Protein AF-A0A5P2G8C9-F1 (afdb_monomer)

Foldseek 3Di:
DDFFKWFKFFPPDCLFFPTDIWGFLDQDPQRKTKTKGAGDPPCVVPDPQKGKIWTWTADPVQRKIKIFIAMKGFADPVRDDPSVVVVQPPVCVVTPMTIMIGDTQEMEMEGQDPDPPPVVVVVVVVVVCCSQPVHDPDNGDYDYDDPHPDD

Secondary structure (DSSP, 8-state):
----EEEEEESS-TTTS--EEEEEEEE-TTSEEEEEEE--TT-TTS--SEEEEEEEEEETTTTEEEEEEEEEEEE-GGG--HHHHT---HHHHHS-EEEEEEE--EEEEEE-SS-TT-HHHHHHHHHHHHHHHSS-SS--EEEEE------

Solvent-accessible surface area (backbone atoms only — not comparable to full-atom values): 8736 Å² total; per-residue (Å²): 136,82,90,48,51,28,41,38,40,51,73,51,63,54,82,56,36,49,71,42,82,32,51,58,74,44,70,50,94,69,36,33,40,30,33,56,43,68,46,54,90,90,48,85,92,72,63,74,50,62,44,47,34,37,39,39,33,65,38,80,93,63,41,29,37,38,41,33,32,29,51,32,34,59,49,53,76,94,71,54,54,72,82,50,77,81,65,64,55,76,70,50,79,76,37,63,58,41,44,35,44,34,40,68,41,35,39,39,42,40,44,73,46,89,64,90,80,45,68,66,56,56,53,48,52,52,51,49,51,46,40,57,62,76,54,60,99,64,94,58,50,82,45,79,48,78,65,67,80,84,124

Organism: NCBI:txid2545455

Radius of gyration: 16.4 Å; Cα contacts (8 Å, |Δi|>4): 269; chains: 1; bounding box: 41×34×50 Å

Nearest PDB structures (foldseek):
  3dmb-assembly1_B-2  TM=6.409E-01  e=9.976E-05  Xanthomonas campestris pv. campestris
  2hq7-assembly1_B  TM=6.851E-01  e=5.448E-04  Clostridium acetobutylicum
  2i51-assembly1_A  TM=6.368E-01  e=1.533E-02  Nostoc punctiforme PCC 73102
  7kq2-assembly1_A  TM=5.577E-01  e=6.246E-02  Streptococcus sp.
  2aq6-assembly1_B  TM=6.287E-01  e=4.846E-01  Mycobacterium tuberculosis

Structure (mmCIF, N/CA/C/O backbone):
data_AF-A0A5P2G8C9-F1
#
_entry.id   AF-A0A5P2G8C9-F1
#
loop_
_atom_site.group_PDB
_atom_site.id
_atom_site.type_symbol
_atom_site.label_atom_id
_atom_site.label_alt_id
_atom_site.label_comp_id
_atom_site.label_asym_id
_atom_site.label_entity_id
_atom_site.label_seq_id
_atom_site.pdbx_PDB_ins_code
_atom_site.Cartn_x
_atom_site.Cartn_y
_atom_site.Cartn_z
_atom_site.occupancy
_atom_site.B_iso_or_equiv
_atom_site.auth_seq_id
_atom_site.auth_comp_id
_atom_site.auth_asym_id
_atom_site.auth_atom_id
_atom_site.pdbx_PDB_model_num
ATOM 1 N N . MET A 1 1 ? -14.554 11.840 4.749 1.00 40.66 1 MET A N 1
ATOM 2 C CA . MET A 1 1 ? -13.088 11.924 4.646 1.00 40.66 1 MET A CA 1
ATOM 3 C C . MET A 1 1 ? -12.578 10.569 4.177 1.00 40.66 1 MET A C 1
ATOM 5 O O . MET A 1 1 ? -12.877 9.574 4.830 1.00 40.66 1 MET A O 1
ATOM 9 N N . GLU A 1 2 ? -11.928 10.508 3.017 1.00 56.72 2 GLU A N 1
ATOM 10 C CA . GLU A 1 2 ? -11.327 9.275 2.492 1.00 56.72 2 GLU A CA 1
ATOM 11 C C . GLU A 1 2 ? -9.860 9.232 2.912 1.00 56.72 2 GLU A C 1
ATOM 13 O O . GLU A 1 2 ? -9.110 10.179 2.682 1.00 56.72 2 GLU A O 1
ATOM 18 N N . ILE A 1 3 ? -9.456 8.154 3.580 1.00 65.94 3 ILE A N 1
ATOM 19 C CA . ILE A 1 3 ? -8.063 7.960 3.963 1.00 65.94 3 ILE A CA 1
ATOM 20 C C . ILE A 1 3 ? -7.305 7.497 2.718 1.00 65.94 3 ILE A C 1
ATOM 22 O O . ILE A 1 3 ? -7.491 6.373 2.263 1.00 65.94 3 ILE A O 1
ATOM 26 N N . ASN A 1 4 ? -6.451 8.360 2.175 1.00 77.94 4 ASN A N 1
ATOM 27 C CA . ASN A 1 4 ? -5.678 8.079 0.962 1.00 77.94 4 ASN A CA 1
ATOM 28 C C . ASN A 1 4 ? -4.164 8.001 1.200 1.00 77.94 4 ASN A C 1
ATOM 30 O O . ASN A 1 4 ? -3.441 7.516 0.334 1.00 77.94 4 ASN A O 1
ATOM 34 N N . THR A 1 5 ? -3.684 8.460 2.353 1.00 86.06 5 THR A N 1
ATOM 35 C CA . THR A 1 5 ? -2.256 8.587 2.656 1.00 86.06 5 THR A CA 1
ATOM 36 C C . THR A 1 5 ? -1.841 7.516 3.659 1.00 86.06 5 THR A C 1
ATOM 38 O O . THR A 1 5 ? -2.488 7.368 4.699 1.00 86.06 5 THR A O 1
ATOM 41 N N . ALA A 1 6 ? -0.761 6.793 3.364 1.00 90.12 6 ALA A N 1
ATOM 42 C CA . ALA A 1 6 ? -0.204 5.761 4.237 1.00 90.12 6 ALA A CA 1
ATOM 43 C C . ALA A 1 6 ? 1.302 5.928 4.425 1.00 90.12 6 ALA A C 1
ATOM 45 O O . ALA A 1 6 ? 1.986 6.493 3.574 1.00 90.12 6 ALA A O 1
ATOM 46 N N . ILE A 1 7 ? 1.824 5.376 5.517 1.00 92.31 7 ILE A N 1
ATOM 47 C CA . ILE A 1 7 ? 3.248 5.068 5.636 1.00 92.31 7 ILE A CA 1
ATOM 48 C C . ILE A 1 7 ? 3.465 3.685 5.023 1.00 92.31 7 ILE A C 1
ATOM 50 O O . ILE A 1 7 ? 2.925 2.696 5.518 1.00 92.31 7 ILE A O 1
ATOM 54 N N . PHE A 1 8 ? 4.251 3.619 3.957 1.00 92.75 8 PHE A N 1
ATOM 55 C CA . PHE A 1 8 ? 4.686 2.375 3.338 1.00 92.75 8 PHE A CA 1
ATOM 56 C C . PHE A 1 8 ? 5.977 1.885 3.984 1.00 92.75 8 PHE A C 1
ATOM 58 O O . PHE A 1 8 ? 6.911 2.658 4.209 1.00 92.75 8 PHE A O 1
ATOM 65 N N . LYS A 1 9 ? 6.003 0.589 4.296 1.00 92.38 9 LYS A N 1
ATOM 66 C CA . LYS A 1 9 ? 7.140 -0.106 4.896 1.00 92.38 9 LYS A CA 1
ATOM 67 C C . LYS A 1 9 ? 7.419 -1.374 4.111 1.00 92.38 9 LYS A C 1
ATOM 69 O O . LYS A 1 9 ? 6.683 -2.351 4.251 1.00 92.38 9 LYS A O 1
ATOM 74 N N . ALA A 1 10 ? 8.453 -1.348 3.279 1.00 88.56 10 ALA A N 1
ATOM 75 C CA . ALA A 1 10 ? 8.903 -2.534 2.567 1.00 88.56 10 ALA A CA 1
ATOM 76 C C . ALA A 1 10 ? 9.652 -3.472 3.526 1.00 88.56 10 ALA A C 1
ATOM 78 O O . ALA A 1 10 ? 10.471 -3.018 4.318 1.00 88.56 10 ALA A O 1
ATOM 79 N N . GLU A 1 11 ? 9.404 -4.778 3.423 1.00 85.50 11 GLU A N 1
ATOM 80 C CA . GLU A 1 11 ? 10.256 -5.813 4.036 1.00 85.50 11 GLU A CA 1
ATOM 81 C C . GLU A 1 11 ? 11.436 -6.195 3.119 1.00 85.50 11 GLU A C 1
ATOM 83 O O . GLU A 1 11 ? 12.167 -7.144 3.388 1.00 85.50 11 GLU A O 1
ATOM 88 N N . ALA A 1 12 ? 11.619 -5.451 2.026 1.00 76.62 12 ALA A N 1
ATOM 89 C CA . ALA A 1 12 ? 12.805 -5.491 1.181 1.00 76.62 12 ALA A CA 1
ATOM 90 C C . ALA A 1 12 ? 13.953 -4.679 1.810 1.00 76.62 12 ALA A C 1
ATOM 92 O O . ALA A 1 12 ? 13.774 -4.028 2.840 1.00 76.62 12 ALA A O 1
ATOM 93 N N . ASP A 1 13 ? 15.131 -4.687 1.178 1.00 73.69 13 ASP A N 1
ATOM 94 C CA . ASP A 1 13 ? 16.281 -3.909 1.647 1.00 73.69 13 ASP A CA 1
ATOM 95 C C . ASP A 1 13 ? 15.892 -2.422 1.849 1.00 73.69 13 ASP A C 1
ATOM 97 O O . ASP A 1 13 ? 15.547 -1.735 0.877 1.00 73.69 13 ASP A O 1
ATOM 101 N N . PRO A 1 14 ? 15.941 -1.904 3.094 1.00 64.06 14 PRO A N 1
ATOM 102 C CA . PRO A 1 14 ? 15.498 -0.551 3.426 1.00 64.06 14 PRO A CA 1
ATOM 103 C C . PRO A 1 14 ? 16.401 0.534 2.832 1.00 64.06 14 PRO A C 1
ATOM 105 O O . PRO A 1 14 ? 15.989 1.691 2.736 1.00 64.06 14 PRO A O 1
ATOM 108 N N . VAL A 1 15 ? 17.625 0.183 2.418 1.00 64.69 15 VAL A N 1
ATOM 109 C CA . VAL A 1 15 ? 18.487 1.076 1.638 1.00 64.69 15 VAL A CA 1
ATOM 110 C C . VAL A 1 15 ? 17.878 1.287 0.253 1.00 64.69 15 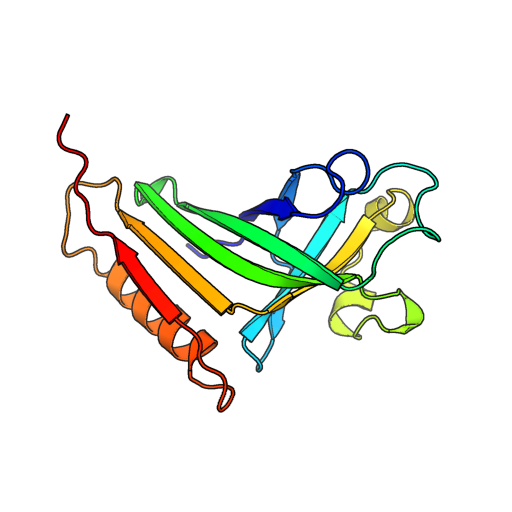VAL A C 1
ATOM 112 O O . VAL A 1 15 ? 17.914 2.394 -0.277 1.00 64.69 15 VAL A O 1
ATOM 115 N N . LEU A 1 16 ? 17.261 0.256 -0.322 1.00 69.75 16 LEU A N 1
ATOM 116 C CA . LEU A 1 16 ? 16.746 0.280 -1.688 1.00 69.75 16 LEU A CA 1
ATOM 117 C C . LEU A 1 16 ? 15.301 0.793 -1.777 1.00 69.75 16 LEU A C 1
ATOM 119 O O . LEU A 1 16 ? 14.958 1.502 -2.732 1.00 69.75 16 LEU A O 1
ATOM 123 N N . LEU A 1 17 ? 14.473 0.449 -0.787 1.00 78.69 17 LEU A N 1
ATOM 124 C CA . LEU A 1 17 ? 13.074 0.858 -0.645 1.00 78.69 17 LEU A CA 1
ATOM 125 C C . LEU A 1 17 ? 12.855 1.465 0.748 1.00 78.69 17 LEU A C 1
ATOM 127 O O . LEU A 1 17 ? 12.416 0.770 1.667 1.00 78.69 17 LEU A O 1
ATOM 131 N N . PRO A 1 18 ? 13.174 2.759 0.932 1.00 78.56 18 PRO A N 1
ATOM 132 C CA . PRO A 1 18 ? 13.022 3.399 2.226 1.00 78.56 18 PRO A CA 1
ATOM 133 C C . PRO A 1 18 ? 11.546 3.512 2.606 1.00 78.56 18 PRO A C 1
ATOM 135 O O . PRO A 1 18 ? 10.679 3.715 1.753 1.00 78.56 18 PRO A O 1
ATOM 138 N N . ASN A 1 19 ? 11.280 3.479 3.911 1.00 85.25 19 ASN A N 1
ATOM 139 C CA . ASN A 1 19 ? 9.959 3.806 4.432 1.00 85.25 19 ASN A CA 1
ATOM 140 C C . ASN A 1 19 ? 9.583 5.225 4.008 1.00 85.25 19 ASN A C 1
ATOM 142 O O . ASN A 1 19 ? 10.330 6.175 4.259 1.00 85.25 19 ASN A O 1
ATOM 146 N N . ASN A 1 20 ? 8.419 5.386 3.394 1.00 85.38 20 ASN A N 1
ATOM 147 C CA . ASN A 1 20 ? 7.979 6.678 2.895 1.00 85.38 20 ASN A CA 1
ATOM 148 C C . ASN A 1 20 ? 6.475 6.873 3.066 1.00 85.38 20 ASN A C 1
ATOM 150 O O . ASN A 1 20 ? 5.709 5.949 3.330 1.00 85.38 20 ASN A O 1
ATOM 154 N N . VAL A 1 21 ? 6.066 8.133 2.960 1.00 88.88 21 VAL A N 1
ATOM 155 C CA . VAL A 1 21 ? 4.655 8.497 2.916 1.00 88.88 21 VAL A CA 1
ATOM 156 C C . VAL A 1 21 ? 4.205 8.391 1.467 1.00 88.88 21 VAL A C 1
ATOM 158 O O . VAL A 1 21 ? 4.779 9.046 0.596 1.00 88.88 21 VAL A O 1
ATOM 161 N N . ILE A 1 22 ? 3.188 7.574 1.225 1.00 89.88 22 ILE A N 1
ATOM 162 C CA . ILE A 1 22 ? 2.611 7.359 -0.099 1.00 89.88 22 ILE A CA 1
ATOM 163 C C . ILE A 1 22 ? 1.176 7.855 -0.138 1.00 89.88 22 ILE A C 1
ATOM 165 O O . ILE A 1 22 ? 0.479 7.901 0.879 1.00 89.88 22 ILE A O 1
ATOM 169 N N . SER A 1 23 ? 0.735 8.174 -1.348 1.00 88.00 23 SER A N 1
ATOM 170 C CA . SER A 1 23 ? -0.665 8.429 -1.655 1.00 88.00 23 SER A CA 1
ATOM 171 C C . SER A 1 23 ? -1.198 7.281 -2.498 1.00 88.00 23 SER A C 1
ATOM 173 O O . SER A 1 23 ? -0.600 6.897 -3.504 1.00 88.00 23 SER A O 1
ATOM 175 N N . THR A 1 24 ? -2.342 6.746 -2.091 1.00 87.62 24 THR A N 1
ATOM 176 C CA . THR A 1 24 ? -3.073 5.732 -2.845 1.00 87.62 24 THR A CA 1
ATOM 177 C C . THR A 1 24 ? -3.593 6.366 -4.126 1.00 87.62 24 THR A C 1
ATOM 179 O O . THR A 1 24 ? -4.371 7.315 -4.079 1.00 87.62 24 THR A O 1
ATOM 182 N N . VAL A 1 25 ? -3.163 5.837 -5.269 1.00 87.12 25 VAL A N 1
ATOM 183 C CA . VAL A 1 25 ? -3.643 6.257 -6.590 1.00 87.12 25 VAL A CA 1
ATOM 184 C C . VAL A 1 25 ? -5.008 5.638 -6.849 1.00 87.12 25 VAL A C 1
ATOM 186 O O . VAL A 1 25 ? -5.924 6.310 -7.318 1.00 87.12 25 VAL A O 1
ATOM 189 N N . ARG A 1 26 ? -5.150 4.340 -6.554 1.00 85.81 26 ARG A N 1
ATOM 190 C CA . ARG A 1 26 ? -6.376 3.594 -6.830 1.00 85.81 26 ARG A CA 1
ATOM 191 C C . ARG A 1 26 ? -6.450 2.300 -6.029 1.00 85.81 26 ARG A C 1
ATOM 193 O O . ARG A 1 26 ? -5.430 1.668 -5.777 1.00 85.81 26 ARG A O 1
ATOM 200 N N . VAL A 1 27 ? -7.675 1.870 -5.737 1.00 85.69 27 VAL A N 1
ATOM 201 C CA . VAL A 1 27 ? -7.989 0.474 -5.410 1.00 85.69 27 VAL A CA 1
ATOM 202 C C . VAL A 1 27 ? -8.694 -0.152 -6.613 1.00 85.69 27 VAL A 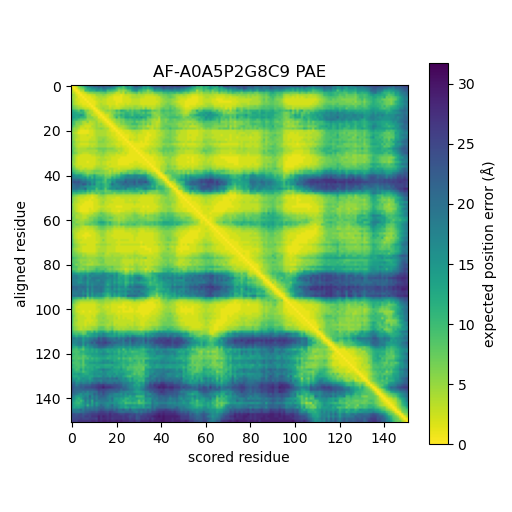C 1
ATOM 204 O O . VAL A 1 27 ? -9.659 0.418 -7.135 1.00 85.69 27 VAL A O 1
ATOM 207 N N . ASP A 1 28 ? -8.170 -1.262 -7.130 1.00 84.94 28 ASP A N 1
ATOM 208 C CA . ASP A 1 28 ? -8.784 -1.960 -8.263 1.00 84.94 28 ASP A CA 1
ATOM 209 C C . ASP A 1 28 ? -9.938 -2.881 -7.827 1.00 84.94 28 ASP A C 1
ATOM 211 O O . ASP A 1 28 ? -10.260 -3.013 -6.646 1.00 84.94 28 ASP A O 1
ATOM 215 N N . LYS A 1 29 ? -10.603 -3.515 -8.799 1.00 80.69 29 LYS A N 1
ATOM 216 C CA . LYS A 1 29 ? -11.750 -4.398 -8.531 1.00 80.69 29 LYS A CA 1
ATOM 217 C C . LYS A 1 29 ? -11.359 -5.674 -7.779 1.00 80.69 29 LYS A C 1
ATOM 219 O O . LYS A 1 29 ? -12.225 -6.317 -7.201 1.00 80.69 29 LYS A O 1
ATOM 224 N N . GLN A 1 30 ? -10.083 -6.045 -7.809 1.00 81.06 30 GLN A N 1
ATOM 225 C CA . GLN A 1 30 ? -9.530 -7.206 -7.121 1.00 81.06 30 GLN A CA 1
ATOM 226 C C . GLN A 1 30 ? -9.110 -6.874 -5.678 1.00 81.06 30 GLN A C 1
ATOM 228 O O . GLN A 1 30 ? -8.693 -7.768 -4.935 1.00 81.06 30 GLN A O 1
ATOM 233 N N . GLY A 1 31 ? -9.245 -5.606 -5.274 1.00 79.38 31 GLY A N 1
ATOM 234 C CA . GLY A 1 31 ? -8.855 -5.114 -3.959 1.00 79.38 31 GLY A CA 1
ATOM 235 C C . GLY A 1 31 ? -7.363 -4.810 -3.847 1.00 79.38 31 GLY A C 1
ATOM 236 O O . GLY A 1 31 ? -6.874 -4.653 -2.731 1.00 79.38 31 GLY A O 1
ATOM 237 N N . ASN A 1 32 ? -6.628 -4.728 -4.963 1.00 89.44 32 ASN A N 1
ATOM 238 C CA . ASN A 1 32 ? -5.232 -4.305 -4.917 1.00 89.44 32 ASN A CA 1
ATOM 239 C C . ASN A 1 32 ? -5.142 -2.788 -4.819 1.00 89.44 32 ASN A C 1
ATOM 241 O O . ASN A 1 32 ? -5.878 -2.055 -5.484 1.00 89.44 32 ASN A O 1
ATOM 245 N N . ILE A 1 33 ? -4.182 -2.329 -4.028 1.00 90.75 33 ILE A N 1
ATOM 246 C CA . ILE A 1 33 ? -3.874 -0.922 -3.819 1.00 90.75 33 ILE A CA 1
ATOM 247 C C . ILE A 1 33 ? -2.699 -0.559 -4.720 1.00 90.75 33 ILE A C 1
ATOM 249 O O . ILE A 1 33 ? -1.664 -1.223 -4.719 1.00 90.75 33 ILE A O 1
ATOM 253 N N . TRP A 1 34 ? -2.867 0.510 -5.486 1.00 91.50 34 TRP A N 1
ATOM 254 C CA . TRP A 1 34 ? -1.874 1.023 -6.418 1.00 91.50 34 TRP A CA 1
ATOM 255 C C . TRP A 1 34 ? -1.350 2.360 -5.915 1.00 91.50 34 TRP A C 1
ATOM 257 O O . TRP A 1 34 ? -2.139 3.250 -5.584 1.00 91.50 34 TRP A O 1
ATOM 267 N N . PHE A 1 35 ? -0.030 2.511 -5.858 1.00 91.12 35 PHE A N 1
ATOM 268 C CA . PHE A 1 35 ? 0.624 3.743 -5.421 1.00 91.12 35 PHE A CA 1
ATOM 269 C C . PHE A 1 35 ? 2.030 3.877 -6.008 1.00 91.12 35 PHE A C 1
ATOM 271 O O . PHE A 1 35 ? 2.603 2.918 -6.529 1.00 91.12 35 PHE A O 1
ATOM 278 N N . PHE A 1 36 ? 2.585 5.082 -5.899 1.00 88.81 36 PHE A N 1
ATOM 279 C CA . PHE A 1 36 ? 3.979 5.353 -6.225 1.00 88.81 36 PHE A CA 1
ATOM 280 C C . PHE A 1 36 ? 4.823 5.420 -4.959 1.00 88.81 36 PHE A C 1
ATOM 282 O O . PHE A 1 36 ? 4.418 6.033 -3.971 1.00 88.81 36 PHE A O 1
ATOM 289 N N . SER A 1 37 ? 6.015 4.836 -5.020 1.00 87.38 37 SER A N 1
ATOM 290 C CA . SER A 1 37 ? 7.027 4.928 -3.970 1.00 87.38 37 SER A CA 1
ATOM 291 C C . SER A 1 37 ? 8.314 5.512 -4.534 1.00 87.38 37 SER A C 1
ATOM 293 O O . SER A 1 37 ? 8.733 5.157 -5.633 1.00 87.38 37 SER A O 1
ATOM 295 N N . SER A 1 38 ? 8.969 6.381 -3.770 1.00 82.81 38 SER A N 1
ATOM 296 C CA . SER A 1 38 ? 10.340 6.812 -4.055 1.00 82.81 38 SER A CA 1
ATOM 297 C C . SER A 1 38 ? 11.325 5.652 -3.909 1.00 82.81 38 SER A C 1
ATOM 299 O O . SER A 1 38 ? 11.188 4.849 -2.983 1.00 82.81 38 SER A O 1
ATOM 301 N N . CYS A 1 39 ? 12.363 5.619 -4.739 1.00 78.69 39 CYS A N 1
ATOM 302 C CA . CYS A 1 39 ? 13.496 4.712 -4.575 1.00 78.69 39 CYS A CA 1
ATOM 303 C C . CYS A 1 39 ? 14.842 5.447 -4.697 1.00 78.69 39 CYS A C 1
ATOM 305 O O . CYS A 1 39 ? 14.893 6.622 -5.070 1.00 78.69 39 CYS A O 1
ATOM 307 N N . GLN A 1 40 ? 15.936 4.782 -4.312 1.00 73.69 40 GLN A N 1
ATOM 308 C CA . GLN A 1 40 ? 17.283 5.348 -4.434 1.00 73.69 40 GLN A CA 1
ATOM 309 C C . GLN A 1 40 ? 17.835 5.295 -5.871 1.00 73.69 40 GLN A C 1
ATOM 311 O O . GLN A 1 40 ? 17.465 4.442 -6.681 1.00 73.69 40 GLN A O 1
ATOM 316 N N . LYS A 1 41 ? 18.791 6.194 -6.160 1.00 62.97 41 LYS A N 1
ATOM 317 C CA . LYS A 1 41 ? 19.467 6.301 -7.462 1.00 62.97 41 LYS A CA 1
ATOM 318 C C . LYS A 1 41 ? 20.242 5.040 -7.830 1.00 62.97 41 LYS A C 1
ATOM 320 O O . LYS A 1 41 ? 21.078 4.586 -7.064 1.00 62.97 41 LYS A O 1
ATOM 325 N N . ASN A 1 42 ? 20.016 4.569 -9.065 1.00 59.78 42 ASN A N 1
ATOM 326 C CA . ASN A 1 42 ? 20.784 3.534 -9.778 1.00 59.78 42 ASN A CA 1
ATOM 327 C C . ASN A 1 42 ? 20.529 2.070 -9.375 1.00 59.78 42 ASN A C 1
ATOM 329 O O . ASN A 1 42 ? 21.369 1.214 -9.633 1.00 59.78 42 ASN A O 1
ATOM 333 N N . VAL A 1 43 ? 19.373 1.759 -8.790 1.00 59.41 43 VAL A N 1
ATOM 334 C CA . VAL A 1 43 ? 19.087 0.410 -8.258 1.00 59.41 43 VAL A CA 1
ATOM 335 C C . VAL A 1 43 ? 18.141 -0.407 -9.166 1.00 59.41 43 VAL A C 1
ATOM 337 O O . VAL A 1 43 ? 17.940 -1.601 -8.965 1.00 59.41 43 VAL A O 1
ATOM 340 N N . THR A 1 44 ? 17.617 0.190 -10.242 1.00 55.94 44 THR A N 1
ATOM 341 C CA . THR A 1 44 ? 16.579 -0.379 -11.129 1.00 55.94 44 THR A CA 1
ATOM 342 C C . THR A 1 44 ? 16.792 -1.828 -11.615 1.00 55.94 44 THR A C 1
ATOM 344 O O . THR A 1 44 ? 15.794 -2.543 -11.691 1.00 55.94 44 THR A O 1
ATOM 347 N N . PRO A 1 45 ? 18.011 -2.325 -11.920 1.00 52.84 45 PRO A N 1
ATOM 348 C CA . PRO A 1 45 ? 18.173 -3.704 -12.387 1.00 52.84 45 PRO A CA 1
ATOM 349 C C . PRO A 1 45 ? 18.320 -4.763 -11.275 1.00 52.84 45 PRO A C 1
ATOM 351 O O . PRO A 1 45 ? 18.375 -5.945 -11.601 1.00 52.84 45 PRO A O 1
ATOM 354 N N . LEU A 1 46 ? 18.385 -4.384 -9.991 1.00 56.84 46 LEU A N 1
ATOM 355 C CA . LEU A 1 46 ? 18.672 -5.304 -8.871 1.00 56.84 46 LEU A CA 1
ATOM 356 C C . LEU A 1 46 ? 17.455 -5.663 -8.006 1.00 56.84 46 LEU A C 1
ATOM 358 O O . LEU A 1 46 ? 17.589 -6.429 -7.056 1.00 56.84 46 LEU A O 1
ATOM 362 N N . TYR A 1 47 ? 16.275 -5.121 -8.302 1.00 63.22 47 TYR A N 1
ATOM 363 C CA . TYR A 1 47 ? 15.102 -5.354 -7.467 1.00 63.22 47 TYR A CA 1
ATOM 364 C C . TYR A 1 47 ? 14.530 -6.760 -7.656 1.00 63.22 47 TYR A C 1
ATOM 366 O O . TYR A 1 47 ? 14.121 -7.135 -8.760 1.00 63.22 47 TYR A O 1
ATOM 374 N N . GLU A 1 48 ? 14.376 -7.488 -6.548 1.00 68.50 48 GLU A N 1
ATOM 375 C CA . GLU A 1 48 ? 13.314 -8.484 -6.464 1.00 68.50 48 GLU A CA 1
ATOM 376 C C . GLU A 1 48 ? 11.989 -7.771 -6.748 1.00 68.50 48 GLU A C 1
ATOM 378 O O . GLU A 1 48 ? 11.613 -6.803 -6.083 1.00 68.50 48 GLU A O 1
ATOM 383 N N . ARG A 1 49 ? 11.309 -8.205 -7.812 1.00 81.88 49 ARG A N 1
ATOM 384 C CA . ARG A 1 49 ? 10.064 -7.564 -8.249 1.00 81.88 49 ARG A CA 1
ATOM 385 C C . ARG A 1 49 ? 8.932 -7.789 -7.264 1.00 81.88 49 ARG A C 1
ATOM 387 O O . ARG A 1 49 ? 8.007 -6.988 -7.261 1.00 81.88 49 ARG A O 1
ATOM 394 N N . ASP A 1 50 ? 9.008 -8.856 -6.480 1.00 89.00 50 ASP A N 1
ATOM 395 C CA . ASP A 1 50 ? 7.992 -9.286 -5.534 1.00 89.00 50 ASP A CA 1
ATOM 396 C C . ASP A 1 50 ? 8.569 -9.268 -4.114 1.00 89.00 50 ASP A C 1
ATOM 398 O O . ASP A 1 50 ? 9.633 -9.828 -3.876 1.00 89.00 50 ASP A O 1
ATOM 402 N N . PHE A 1 51 ? 7.875 -8.635 -3.170 1.00 90.75 51 PHE A N 1
ATOM 403 C CA . PHE A 1 51 ? 8.284 -8.562 -1.760 1.00 90.75 51 PHE A CA 1
ATOM 404 C C . PHE A 1 51 ? 7.065 -8.383 -0.851 1.00 90.75 51 PHE A C 1
ATOM 406 O O . PHE A 1 51 ? 5.984 -8.038 -1.320 1.00 90.75 51 PHE A O 1
ATOM 413 N N . HIS A 1 52 ? 7.211 -8.596 0.456 1.00 92.81 52 HIS A N 1
ATOM 414 C CA . HIS A 1 52 ? 6.156 -8.277 1.423 1.00 92.81 52 HIS A CA 1
ATOM 415 C C . HIS A 1 52 ? 6.289 -6.847 1.936 1.00 92.81 52 HIS A C 1
ATOM 417 O O . HIS A 1 52 ? 7.379 -6.275 1.988 1.00 92.81 52 HIS A O 1
ATOM 423 N N . SER A 1 53 ? 5.165 -6.233 2.286 1.00 94.00 53 SER A N 1
ATOM 424 C CA . SER A 1 53 ? 5.181 -4.908 2.891 1.00 94.00 53 SER A CA 1
ATOM 425 C C . SER A 1 53 ? 3.973 -4.666 3.784 1.00 94.00 53 SER A C 1
ATOM 427 O O . SER A 1 53 ? 3.018 -5.450 3.816 1.00 94.00 53 SER A O 1
ATOM 429 N N . THR A 1 54 ? 4.023 -3.537 4.484 1.00 95.19 54 THR A N 1
ATOM 430 C CA . THR A 1 54 ? 2.921 -3.009 5.282 1.00 95.19 54 THR A CA 1
ATOM 431 C C . THR A 1 54 ? 2.575 -1.584 4.843 1.00 95.19 54 THR A C 1
ATOM 433 O O . THR A 1 54 ? 3.468 -0.770 4.592 1.00 95.19 54 THR A O 1
ATOM 436 N N . LEU A 1 55 ? 1.279 -1.272 4.783 1.00 93.31 55 LEU A N 1
ATOM 437 C CA . LEU A 1 55 ? 0.747 0.083 4.643 1.00 93.31 55 LEU A CA 1
ATOM 438 C C . LEU A 1 55 ? 0.032 0.485 5.933 1.00 93.31 55 LEU A C 1
ATOM 440 O O . LEU A 1 55 ? -0.927 -0.155 6.359 1.00 93.31 55 LEU A O 1
ATOM 444 N N . ASP A 1 56 ? 0.497 1.574 6.532 1.00 91.69 56 ASP A N 1
ATOM 445 C CA . ASP A 1 56 ? -0.048 2.143 7.758 1.00 91.69 56 ASP A CA 1
ATOM 446 C C . ASP A 1 56 ? -0.836 3.415 7.456 1.00 91.69 56 ASP A C 1
ATOM 448 O O . ASP A 1 56 ? -0.277 4.492 7.241 1.00 91.69 56 ASP A O 1
ATOM 452 N N . TYR A 1 57 ? -2.153 3.291 7.475 1.00 88.38 57 TYR A N 1
ATOM 453 C CA . TYR A 1 57 ? -3.097 4.376 7.284 1.00 88.38 57 TYR A CA 1
ATOM 454 C C . TYR A 1 57 ? -3.475 4.999 8.629 1.00 88.38 57 TYR A C 1
ATOM 456 O O . TYR A 1 57 ? -3.828 4.288 9.573 1.00 88.38 57 TYR A O 1
ATOM 464 N N . PHE A 1 58 ? -3.440 6.330 8.721 1.00 83.62 58 PHE A N 1
ATOM 465 C CA . PHE A 1 58 ? -3.788 7.050 9.947 1.00 83.62 58 PHE A CA 1
ATOM 466 C C . PHE A 1 58 ? -4.887 8.081 9.711 1.00 83.62 58 PHE A C 1
ATOM 468 O O . PHE A 1 58 ? -4.770 8.944 8.841 1.00 83.62 58 PHE A O 1
ATOM 475 N N . ASN A 1 59 ? -5.932 8.025 10.534 1.00 79.38 59 ASN A N 1
ATOM 476 C CA . ASN A 1 59 ? -6.973 9.037 10.593 1.00 79.38 59 ASN A CA 1
ATOM 477 C C . ASN A 1 59 ? -6.804 9.878 11.856 1.00 79.38 59 ASN A C 1
ATOM 479 O O . ASN A 1 59 ? -7.133 9.430 12.955 1.00 79.38 59 ASN A O 1
ATOM 483 N N . LYS A 1 60 ? -6.317 11.110 11.683 1.00 77.56 60 LYS A N 1
ATOM 484 C CA . LYS A 1 60 ? -6.124 12.061 12.786 1.00 77.56 60 LYS A CA 1
ATOM 485 C C . LYS A 1 60 ? -7.440 12.435 13.467 1.00 77.56 60 LYS A C 1
ATOM 487 O O . LYS A 1 60 ? -7.470 12.517 14.687 1.00 77.56 60 LYS A O 1
ATOM 492 N N . GLU A 1 61 ? -8.506 12.643 12.695 1.00 75.75 61 GLU A N 1
ATOM 493 C CA . GLU A 1 61 ? -9.810 13.075 13.220 1.00 75.75 61 GLU A CA 1
ATOM 494 C C . GLU A 1 61 ? -10.456 11.992 14.081 1.00 75.75 61 GLU A C 1
ATOM 496 O O . GLU A 1 61 ? -11.085 12.286 15.091 1.00 75.75 61 GLU A O 1
ATOM 501 N N . LYS A 1 62 ? -10.279 10.732 13.677 1.00 72.12 62 LYS A N 1
ATOM 502 C CA . LYS A 1 62 ? -10.871 9.569 14.345 1.00 72.12 62 LYS A CA 1
ATOM 503 C C . LYS A 1 62 ? -9.947 8.882 15.339 1.00 72.12 62 LYS A C 1
ATOM 505 O O . LYS A 1 62 ? -10.350 7.891 15.930 1.00 72.12 62 LYS A O 1
ATOM 510 N N . GLN A 1 63 ? -8.714 9.371 15.489 1.00 78.06 63 GLN A N 1
ATOM 511 C CA . GLN A 1 63 ? -7.668 8.714 16.277 1.00 78.06 63 GLN A CA 1
ATOM 512 C C . GLN A 1 63 ? -7.596 7.208 15.978 1.00 78.06 63 GLN A C 1
ATOM 514 O O . GLN A 1 63 ? -7.517 6.371 16.868 1.00 78.06 63 GLN A O 1
ATOM 519 N N . ALA A 1 64 ? -7.658 6.850 14.701 1.00 79.62 64 ALA A N 1
ATOM 520 C CA . ALA A 1 64 ? -7.706 5.459 14.280 1.00 79.62 64 ALA A CA 1
ATOM 521 C C . ALA A 1 64 ? -6.543 5.152 13.349 1.00 79.62 64 ALA A C 1
ATOM 523 O O . ALA A 1 64 ? -6.154 5.975 12.513 1.00 79.62 64 ALA A O 1
ATOM 524 N N . ARG A 1 65 ? -6.002 3.943 13.480 1.00 84.06 65 ARG A N 1
ATOM 525 C CA . ARG A 1 65 ? -4.943 3.430 12.616 1.00 84.06 65 ARG A CA 1
ATOM 526 C C . ARG A 1 65 ? -5.383 2.120 11.993 1.00 84.06 65 ARG A C 1
ATOM 528 O O . ARG A 1 65 ? -5.888 1.243 12.684 1.00 84.06 65 ARG A O 1
ATOM 535 N N . ILE A 1 66 ? -5.128 1.972 10.701 1.00 86.00 66 ILE A N 1
ATOM 536 C CA . ILE A 1 66 ? -5.303 0.709 9.992 1.00 86.00 66 ILE A CA 1
ATOM 537 C C . ILE A 1 66 ? -3.946 0.318 9.432 1.00 86.00 66 ILE A C 1
ATOM 539 O O . ILE A 1 66 ? -3.371 1.045 8.627 1.00 86.00 66 ILE A O 1
ATOM 543 N N . SER A 1 67 ? -3.443 -0.821 9.880 1.00 90.62 67 SER A N 1
ATOM 544 C CA . SER A 1 67 ? -2.250 -1.456 9.341 1.00 90.62 67 SER A CA 1
ATOM 545 C C . SER A 1 67 ? -2.698 -2.586 8.432 1.00 90.62 67 SER A C 1
ATOM 547 O O . SER A 1 67 ? -3.452 -3.460 8.855 1.00 90.62 67 SER A O 1
ATOM 549 N N . ILE A 1 68 ? -2.267 -2.582 7.180 1.00 90.88 68 ILE A N 1
ATOM 550 C CA . ILE A 1 68 ? -2.510 -3.694 6.266 1.00 90.88 68 ILE A CA 1
ATOM 551 C C . ILE A 1 68 ? -1.192 -4.263 5.779 1.00 90.88 68 ILE A C 1
ATOM 553 O O . ILE A 1 68 ? -0.274 -3.508 5.475 1.00 90.88 68 ILE A O 1
ATOM 557 N N . SER A 1 69 ? -1.100 -5.584 5.674 1.00 93.06 69 SER A N 1
ATOM 558 C CA . SER A 1 69 ? 0.093 -6.268 5.184 1.00 93.06 69 SER A CA 1
ATOM 559 C C . SER A 1 69 ? -0.237 -7.274 4.087 1.00 93.06 69 SER A C 1
ATOM 561 O O . SER A 1 69 ? -1.356 -7.798 3.992 1.00 93.06 69 SER A O 1
ATOM 563 N N . GLY A 1 70 ? 0.743 -7.505 3.220 1.00 93.31 70 GLY A N 1
ATOM 564 C CA . GLY A 1 70 ? 0.613 -8.440 2.113 1.00 93.31 70 GLY A CA 1
ATOM 565 C C . GLY A 1 70 ? 1.703 -8.289 1.054 1.00 93.31 70 GLY A C 1
ATOM 566 O O . GLY A 1 70 ? 2.624 -7.475 1.203 1.00 93.31 70 GLY A O 1
ATOM 567 N N . PRO A 1 71 ? 1.618 -9.096 -0.014 1.00 93.56 71 PRO A N 1
ATOM 568 C CA . PRO A 1 71 ? 2.599 -9.091 -1.082 1.00 93.56 71 PRO A CA 1
ATOM 569 C C . PRO A 1 71 ? 2.454 -7.860 -1.980 1.00 93.56 71 PRO A C 1
ATOM 571 O O . PRO A 1 71 ? 1.359 -7.373 -2.279 1.00 93.56 71 PRO A O 1
ATOM 574 N N . CYS A 1 72 ? 3.597 -7.388 -2.450 1.00 92.88 72 CYS A N 1
ATOM 575 C CA . CYS A 1 72 ? 3.778 -6.266 -3.350 1.00 92.88 72 CYS A CA 1
ATOM 576 C C . CYS A 1 72 ? 4.516 -6.701 -4.593 1.00 92.88 72 CYS A C 1
ATOM 578 O O . CYS A 1 72 ? 5.403 -7.546 -4.519 1.00 92.88 72 CYS A O 1
ATOM 580 N N . ARG A 1 73 ? 4.185 -6.051 -5.706 1.00 91.38 73 ARG A N 1
ATOM 581 C CA . ARG A 1 73 ? 4.936 -6.158 -6.947 1.00 91.38 73 ARG A CA 1
ATOM 582 C C . ARG A 1 73 ? 5.305 -4.779 -7.477 1.00 91.38 73 ARG A C 1
ATOM 584 O O . ARG A 1 73 ? 4.423 -3.928 -7.607 1.00 91.38 73 ARG A O 1
ATOM 591 N N . ILE A 1 74 ? 6.573 -4.582 -7.831 1.00 88.81 74 ILE A N 1
ATOM 592 C CA . ILE A 1 74 ? 7.008 -3.451 -8.658 1.00 88.81 74 ILE A CA 1
ATOM 593 C C . ILE A 1 74 ? 6.559 -3.714 -10.090 1.00 88.81 74 ILE A C 1
ATOM 595 O O . ILE A 1 74 ? 6.884 -4.750 -10.673 1.00 88.81 74 ILE A O 1
ATOM 599 N N . ILE A 1 75 ?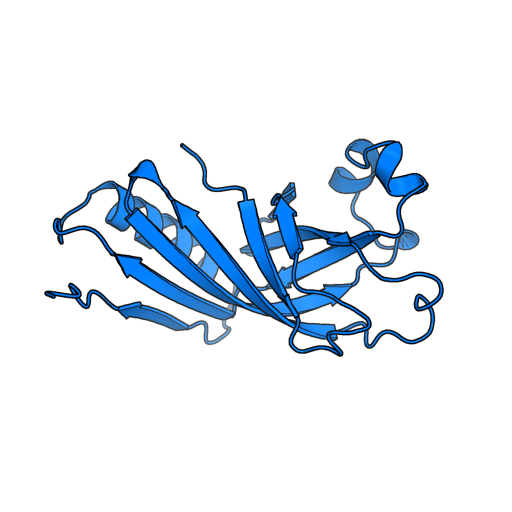 5.817 -2.767 -10.650 1.00 88.62 75 ILE A N 1
ATOM 600 C CA . ILE A 1 75 ? 5.264 -2.848 -11.997 1.00 88.62 75 ILE A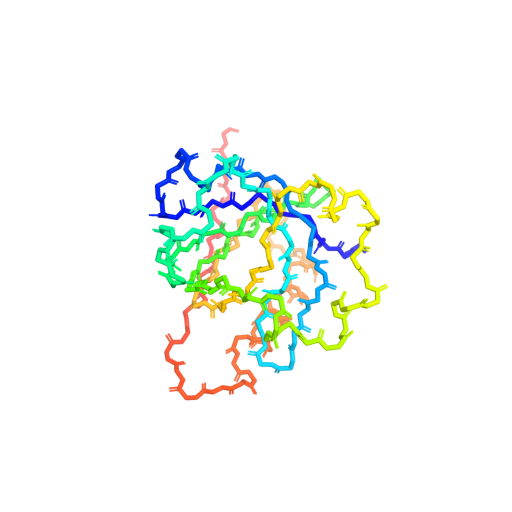 CA 1
ATOM 601 C C . ILE A 1 75 ? 6.161 -2.035 -12.937 1.00 88.62 75 ILE A C 1
ATOM 603 O O . ILE A 1 75 ? 6.271 -0.818 -12.760 1.00 88.62 75 ILE A O 1
ATOM 607 N N . PRO A 1 76 ? 6.821 -2.677 -13.918 1.00 82.19 76 PRO A N 1
ATOM 608 C CA . PRO A 1 76 ? 7.578 -1.973 -14.945 1.00 82.19 76 PRO A CA 1
ATOM 609 C C . PRO A 1 76 ? 6.690 -1.014 -15.741 1.00 82.19 76 PRO A C 1
ATOM 611 O O . PRO A 1 76 ? 5.512 -1.287 -15.949 1.00 82.19 76 PRO A O 1
ATOM 614 N N . GLU A 1 77 ? 7.269 0.066 -16.263 1.00 77.56 77 GLU A N 1
ATOM 615 C CA . GLU A 1 77 ? 6.536 1.071 -17.049 1.00 77.56 77 GLU A CA 1
ATOM 616 C C . GLU A 1 77 ? 5.796 0.466 -18.254 1.00 77.56 77 GLU A C 1
ATOM 618 O O . GLU A 1 77 ? 4.638 0.792 -18.492 1.00 77.56 77 GLU A O 1
ATOM 623 N N . MET A 1 78 ? 6.412 -0.494 -18.954 1.00 78.75 78 MET A N 1
ATOM 624 C CA . MET A 1 78 ? 5.787 -1.198 -20.086 1.00 78.75 78 MET A CA 1
ATOM 625 C C . MET A 1 78 ? 4.587 -2.074 -19.686 1.00 78.75 78 MET A C 1
ATOM 627 O O . MET A 1 78 ? 3.795 -2.458 -20.541 1.00 78.75 78 MET A O 1
ATOM 631 N N . GLU A 1 79 ? 4.464 -2.414 -18.402 1.00 85.38 79 GLU A N 1
ATOM 632 C CA . GLU A 1 79 ? 3.358 -3.192 -17.831 1.00 85.38 79 GLU A CA 1
ATOM 633 C C . GLU A 1 79 ? 2.371 -2.290 -17.063 1.00 85.38 79 GLU A C 1
ATOM 635 O O . GLU A 1 79 ? 1.399 -2.782 -16.480 1.00 85.3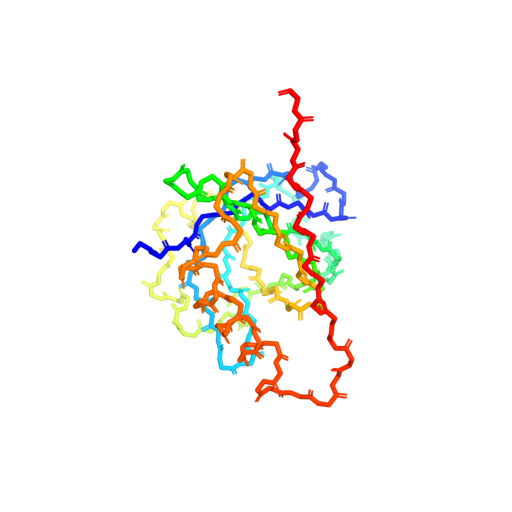8 79 GLU A O 1
ATOM 640 N N . ALA A 1 80 ? 2.612 -0.972 -17.026 1.00 83.62 80 ALA A N 1
ATOM 641 C CA . ALA A 1 80 ? 1.785 -0.041 -16.279 1.00 83.62 80 ALA A CA 1
ATOM 642 C C . ALA A 1 80 ? 0.392 0.086 -16.925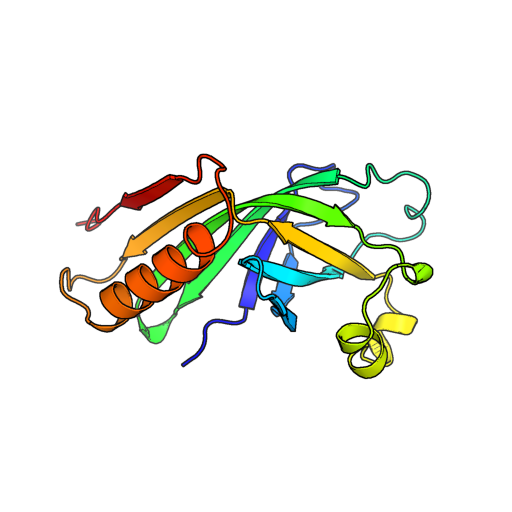 1.00 83.62 80 ALA A C 1
ATOM 644 O O . ALA A 1 80 ? 0.273 0.293 -18.134 1.00 83.62 80 ALA A O 1
ATOM 645 N N . PRO A 1 81 ? -0.689 -0.009 -16.136 1.00 84.88 81 PRO A N 1
ATOM 646 C CA . PRO A 1 81 ? -2.041 0.109 -16.663 1.00 84.88 81 PRO A CA 1
ATOM 647 C C . PRO A 1 81 ? -2.369 1.554 -17.071 1.00 84.88 81 PRO A C 1
ATOM 649 O O . PRO A 1 81 ? -1.870 2.512 -16.484 1.00 84.88 81 PRO A O 1
ATOM 652 N N . GLU A 1 82 ? -3.292 1.723 -18.021 1.00 82.62 82 GLU A N 1
ATOM 653 C CA . GLU A 1 82 ? -3.636 3.026 -18.625 1.00 82.62 82 GLU A CA 1
ATOM 654 C C . GLU A 1 82 ? -4.021 4.118 -17.615 1.00 82.62 82 GLU A C 1
ATOM 656 O O . GLU A 1 82 ? -3.699 5.288 -17.811 1.00 82.62 82 GLU A O 1
ATOM 661 N N . PHE A 1 83 ? -4.658 3.753 -16.495 1.00 79.44 83 PHE A N 1
ATOM 662 C CA . PHE A 1 83 ? -5.034 4.725 -15.459 1.00 79.44 83 PHE A CA 1
ATOM 663 C C . PHE A 1 83 ? -3.823 5.387 -14.785 1.00 79.44 83 PHE A C 1
ATOM 665 O O . PHE A 1 83 ? -3.972 6.427 -14.144 1.00 79.44 83 PHE A O 1
ATOM 672 N N . VAL A 1 84 ? -2.642 4.780 -14.901 1.00 75.25 84 VAL A N 1
ATOM 673 C CA . VAL A 1 84 ? -1.379 5.325 -14.406 1.00 75.25 84 VAL A CA 1
ATOM 674 C C . VAL A 1 84 ? -0.768 6.265 -15.438 1.00 75.25 84 VAL A C 1
ATOM 676 O O . VAL A 1 84 ? -0.289 7.327 -15.059 1.00 75.25 84 VAL A O 1
ATOM 679 N N . LEU A 1 85 ? -0.859 5.930 -16.730 1.00 67.44 85 LEU A N 1
ATOM 680 C CA . LEU A 1 85 ? -0.214 6.659 -17.831 1.00 67.44 85 LEU A CA 1
ATOM 681 C C . LEU A 1 85 ? -0.689 8.120 -17.975 1.00 67.44 85 LEU A C 1
ATOM 683 O O . LEU A 1 85 ? 0.044 8.945 -18.508 1.00 67.44 85 LEU A O 1
ATOM 687 N N . GLY A 1 86 ? -1.872 8.468 -17.455 1.00 61.78 86 GLY A N 1
ATOM 688 C CA . GLY A 1 86 ? -2.375 9.851 -17.399 1.00 61.78 86 GLY A CA 1
ATOM 689 C C . GLY A 1 86 ? -2.163 10.583 -16.065 1.00 61.78 86 GLY A C 1
ATOM 690 O O . GLY A 1 86 ? -2.451 11.771 -15.974 1.00 61.78 86 GLY A O 1
ATOM 691 N N . ASN A 1 87 ? -1.684 9.886 -15.029 1.00 57.69 87 ASN A N 1
ATOM 692 C CA . ASN A 1 87 ? -1.575 10.382 -13.650 1.00 57.69 87 ASN A CA 1
ATOM 693 C C . ASN A 1 87 ? -0.138 10.346 -13.119 1.00 57.69 87 ASN A C 1
ATOM 695 O O . ASN A 1 87 ? 0.060 10.352 -11.905 1.00 57.69 87 ASN A O 1
ATOM 699 N N . VAL A 1 88 ? 0.868 10.287 -13.993 1.00 59.03 88 VAL A N 1
ATOM 700 C CA . VAL A 1 88 ? 2.269 10.448 -13.595 1.00 59.03 88 VAL A CA 1
ATOM 701 C C . VAL A 1 88 ? 2.555 11.949 -13.507 1.00 59.03 88 VAL A C 1
ATOM 703 O O . VAL A 1 88 ? 2.644 12.597 -14.552 1.00 59.03 88 VAL A O 1
ATOM 706 N N . PRO A 1 89 ? 2.678 12.559 -12.308 1.00 57.22 89 PRO A N 1
ATOM 707 C CA . PRO A 1 89 ? 3.182 13.914 -12.200 1.00 57.22 89 PRO A CA 1
ATOM 708 C C . PRO A 1 89 ? 4.458 14.079 -13.033 1.00 57.22 89 PRO A C 1
ATOM 710 O O . PRO A 1 89 ? 5.329 13.216 -12.952 1.00 57.22 89 PRO A O 1
ATOM 713 N N . PRO A 1 90 ? 4.637 15.186 -13.772 1.00 55.84 90 PRO A N 1
ATOM 714 C CA . PRO A 1 90 ? 5.879 15.453 -14.504 1.00 55.84 90 PRO A CA 1
ATOM 715 C C . PRO A 1 90 ? 7.127 15.345 -13.610 1.00 55.84 90 PRO A C 1
ATOM 717 O O . PRO A 1 90 ? 8.184 14.901 -14.041 1.00 55.84 90 PRO A O 1
ATOM 720 N N . SER A 1 91 ? 6.971 15.647 -12.316 1.00 51.91 91 SER A N 1
ATOM 721 C CA . SER A 1 91 ? 8.005 15.491 -11.292 1.00 51.91 91 SER A CA 1
ATOM 722 C C . SER A 1 91 ? 8.383 14.038 -10.969 1.00 51.91 91 SER A C 1
ATOM 724 O O . SER A 1 91 ? 9.442 13.823 -10.391 1.00 51.91 91 SER A O 1
ATOM 726 N N . LEU A 1 92 ? 7.560 13.045 -11.319 1.00 51.28 92 LEU A N 1
ATOM 727 C CA . LEU A 1 92 ? 7.854 11.611 -11.195 1.00 51.28 92 LEU A CA 1
ATOM 728 C C . LEU A 1 92 ? 8.617 11.053 -12.404 1.00 51.28 92 LEU A C 1
ATOM 730 O O . LEU A 1 92 ? 9.255 10.022 -12.270 1.00 51.28 92 LEU A O 1
ATOM 734 N N . ALA A 1 93 ? 8.598 11.713 -13.566 1.00 51.00 93 ALA A N 1
ATOM 735 C CA . ALA A 1 93 ? 9.479 11.326 -14.673 1.00 51.00 93 ALA A CA 1
ATOM 736 C C . ALA A 1 93 ? 10.950 11.672 -14.358 1.00 51.00 93 ALA A C 1
ATOM 738 O O . ALA A 1 93 ? 11.872 10.973 -14.770 1.00 51.00 93 ALA A O 1
ATOM 739 N N . GLU A 1 94 ? 11.168 12.730 -13.568 1.00 53.84 94 GLU A N 1
ATOM 740 C CA . GLU A 1 94 ? 12.491 13.168 -13.101 1.00 53.84 94 GLU A CA 1
ATOM 741 C C . GLU A 1 94 ? 12.911 12.530 -11.761 1.00 53.84 94 GLU A C 1
ATOM 743 O O . GLU A 1 94 ? 14.103 12.433 -11.451 1.00 53.84 94 GLU A O 1
ATOM 748 N N . ARG A 1 95 ? 11.946 12.095 -10.939 1.00 56.56 95 ARG A N 1
ATOM 749 C CA . ARG A 1 95 ? 12.185 11.409 -9.661 1.00 56.56 95 ARG A CA 1
ATOM 750 C C . ARG A 1 95 ? 12.055 9.915 -9.871 1.00 56.56 95 ARG A C 1
ATOM 752 O O . ARG A 1 95 ? 11.003 9.444 -10.254 1.00 56.56 95 ARG A O 1
ATOM 759 N N . GLN A 1 96 ? 13.093 9.160 -9.549 1.00 73.50 96 GLN A N 1
ATOM 760 C CA . GLN A 1 96 ? 13.036 7.702 -9.588 1.00 73.50 96 GLN A CA 1
ATOM 761 C C . GLN A 1 96 ? 11.960 7.193 -8.636 1.00 73.50 96 GLN A C 1
ATOM 763 O O . GLN A 1 96 ? 12.123 7.165 -7.411 1.00 73.50 96 GLN A O 1
ATOM 768 N N . VAL A 1 97 ? 10.831 6.842 -9.226 1.00 80.25 97 VAL A N 1
ATOM 769 C CA . VAL A 1 97 ? 9.693 6.290 -8.525 1.00 80.25 97 VAL A CA 1
ATOM 770 C C . VAL A 1 97 ? 9.324 4.961 -9.134 1.00 80.25 97 VAL A C 1
ATOM 772 O O . VAL A 1 97 ? 9.540 4.700 -10.316 1.00 80.25 97 VAL A O 1
ATOM 775 N N . LEU A 1 98 ? 8.758 4.118 -8.291 1.00 85.06 98 LEU A N 1
ATOM 776 C CA . LEU A 1 98 ? 8.298 2.799 -8.656 1.00 85.06 98 LEU A CA 1
ATOM 777 C C . LEU A 1 98 ? 6.786 2.775 -8.521 1.00 85.06 98 LEU A C 1
ATOM 779 O O . LEU A 1 98 ? 6.239 3.217 -7.507 1.00 85.06 98 LEU A O 1
ATOM 783 N N . LEU A 1 99 ? 6.124 2.245 -9.543 1.00 88.88 99 LEU A N 1
ATOM 784 C CA . LEU A 1 99 ? 4.728 1.861 -9.441 1.00 88.88 99 LEU A CA 1
ATOM 785 C C . LEU A 1 99 ? 4.656 0.541 -8.676 1.00 88.88 99 LEU A C 1
ATOM 787 O O . LEU A 1 99 ? 5.276 -0.445 -9.076 1.00 88.88 99 LEU A O 1
ATOM 791 N N . ILE A 1 100 ? 3.892 0.519 -7.589 1.00 91.38 100 ILE A N 1
ATOM 792 C CA . ILE A 1 100 ? 3.719 -0.668 -6.755 1.00 91.38 100 ILE A CA 1
ATOM 793 C C . ILE A 1 100 ? 2.251 -1.078 -6.763 1.00 91.38 100 ILE A C 1
ATOM 795 O O . ILE A 1 100 ? 1.354 -0.259 -6.550 1.00 91.38 100 ILE A O 1
ATOM 799 N N . ARG A 1 101 ? 2.024 -2.376 -6.981 1.00 93.69 101 ARG A N 1
ATOM 800 C CA . ARG A 1 101 ? 0.744 -3.046 -6.750 1.00 93.69 101 ARG A CA 1
ATOM 801 C C . ARG A 1 101 ? 0.826 -3.845 -5.455 1.00 93.69 101 ARG A C 1
ATOM 803 O O . ARG A 1 101 ? 1.586 -4.807 -5.380 1.00 93.69 101 ARG A O 1
ATOM 810 N N . PHE A 1 102 ? 0.012 -3.484 -4.473 1.00 93.88 102 PHE A N 1
ATOM 811 C CA . PHE A 1 102 ? -0.090 -4.136 -3.170 1.00 93.88 102 PHE A CA 1
ATOM 812 C C . PHE A 1 102 ? -1.366 -4.972 -3.093 1.00 93.88 102 PHE A C 1
ATOM 814 O O . PHE A 1 102 ? -2.451 -4.463 -3.367 1.00 93.88 102 PHE A O 1
ATOM 821 N N . SER A 1 103 ? -1.252 -6.234 -2.686 1.00 92.56 103 SER A N 1
ATOM 822 C CA . SER A 1 103 ? -2.406 -7.119 -2.487 1.00 92.56 103 SER A CA 1
ATOM 823 C C . SER A 1 103 ? -2.661 -7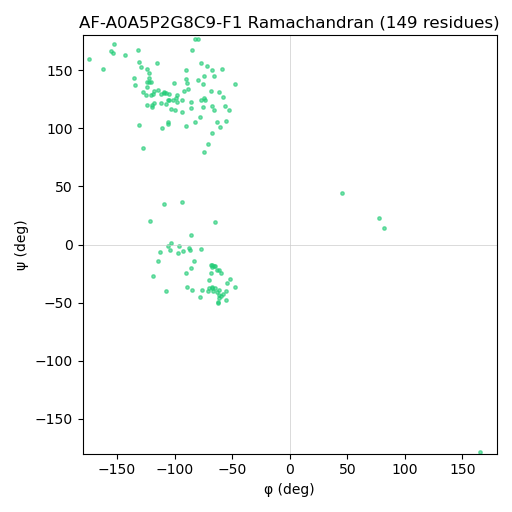.283 -0.995 1.00 92.56 103 SER A C 1
ATOM 825 O O . SER A 1 103 ? -1.769 -7.684 -0.251 1.00 92.56 103 SER A O 1
ATOM 827 N N . ILE A 1 104 ? -3.877 -6.984 -0.541 1.00 89.00 104 ILE A N 1
ATOM 828 C CA . ILE A 1 104 ? -4.198 -7.054 0.885 1.00 89.00 104 ILE A CA 1
ATOM 829 C C . ILE A 1 104 ? -4.363 -8.516 1.309 1.00 89.00 104 ILE A C 1
ATOM 831 O O . ILE A 1 104 ? -5.261 -9.211 0.833 1.00 89.00 104 ILE A O 1
ATOM 835 N N . GLN A 1 105 ? -3.520 -8.975 2.234 1.00 88.38 105 GLN A N 1
ATOM 836 C CA . GLN A 1 105 ? -3.602 -10.321 2.806 1.00 88.38 105 GLN A CA 1
ATOM 837 C C . GLN A 1 105 ? -4.122 -10.290 4.245 1.00 88.38 105 GLN A C 1
ATOM 839 O O . GLN A 1 105 ? -4.925 -11.141 4.649 1.00 88.38 105 GLN A O 1
ATOM 844 N N . LYS A 1 106 ? -3.673 -9.293 5.010 1.00 87.62 106 LYS A N 1
ATOM 845 C CA . LYS A 1 106 ? -4.046 -9.074 6.401 1.00 87.62 106 LYS A CA 1
ATOM 846 C C . LYS A 1 106 ? -4.355 -7.601 6.635 1.00 87.62 106 LYS A C 1
ATOM 848 O O . LYS A 1 106 ? -3.693 -6.732 6.076 1.00 87.62 106 LYS A O 1
ATOM 853 N N . ALA A 1 107 ? -5.343 -7.332 7.481 1.00 85.81 107 ALA A N 1
ATOM 854 C CA . ALA A 1 107 ? -5.614 -5.992 7.985 1.00 85.81 107 ALA A CA 1
ATOM 855 C C . ALA A 1 107 ? -5.853 -6.025 9.497 1.00 85.81 107 ALA A C 1
ATOM 857 O O . ALA A 1 107 ? -6.540 -6.916 10.001 1.00 85.81 107 ALA A O 1
ATOM 858 N N . GLU A 1 108 ? -5.269 -5.050 10.183 1.00 86.12 108 GLU A N 1
ATOM 859 C CA . GLU A 1 108 ? -5.351 -4.792 11.614 1.00 86.12 108 GLU A CA 1
ATOM 860 C C . GLU A 1 108 ? -5.854 -3.368 11.815 1.00 86.12 108 GLU A C 1
ATOM 862 O O . GLU A 1 108 ? -5.240 -2.409 11.346 1.00 86.12 108 GLU A O 1
ATOM 867 N N . CYS A 1 109 ? -6.986 -3.221 12.494 1.00 81.00 109 CYS A N 1
ATOM 868 C CA . CYS A 1 109 ? -7.521 -1.909 12.829 1.00 81.00 109 CYS A CA 1
ATOM 869 C C . CYS A 1 109 ? -7.388 -1.665 14.327 1.00 81.00 109 CYS A C 1
ATOM 871 O O . CYS A 1 109 ? -7.808 -2.504 15.123 1.00 81.00 109 CYS A O 1
ATOM 873 N N . TYR A 1 110 ? -6.855 -0.496 14.665 1.00 81.56 110 TYR A N 1
ATOM 874 C CA . TYR A 1 110 ? -6.629 -0.015 16.018 1.00 81.56 110 TYR A CA 1
ATOM 875 C C . TYR A 1 110 ? -7.457 1.248 16.228 1.00 81.56 110 TYR A C 1
ATOM 877 O O . TYR A 1 110 ? -7.300 2.233 15.495 1.00 81.56 110 TYR A O 1
ATOM 885 N N . ASN A 1 111 ? -8.333 1.220 17.227 1.00 77.69 111 ASN A N 1
ATOM 886 C CA . ASN A 1 111 ? -9.028 2.409 17.697 1.00 77.69 111 ASN A CA 1
ATOM 887 C C . ASN A 1 111 ? -8.231 2.993 18.868 1.00 77.69 111 ASN A C 1
ATOM 889 O O . ASN A 1 111 ? -8.085 2.334 19.893 1.00 77.69 111 ASN A O 1
ATOM 893 N N . LEU A 1 112 ? -7.666 4.189 18.697 1.00 70.69 112 LEU A N 1
ATOM 894 C CA . LEU A 1 112 ? -6.961 4.893 19.774 1.00 70.69 112 LEU A CA 1
ATOM 895 C C . LEU A 1 112 ? -7.900 5.851 20.525 1.00 70.69 112 LEU A C 1
ATOM 897 O O . LEU A 1 112 ? -7.483 6.437 21.521 1.00 70.69 112 LEU A O 1
ATOM 901 N N . GLY A 1 113 ? -9.141 6.009 20.052 1.00 66.56 113 GLY A N 1
ATOM 902 C CA . GLY A 1 113 ? -10.196 6.755 20.726 1.00 66.56 113 GLY A CA 1
ATOM 903 C C . GLY A 1 113 ? -10.945 5.916 21.767 1.00 66.56 113 GLY A C 1
ATOM 904 O O . GLY A 1 113 ? -10.828 4.693 21.823 1.00 66.56 113 GLY A O 1
ATOM 905 N N . THR A 1 114 ? -11.739 6.589 22.600 1.00 59.84 114 THR A N 1
ATOM 906 C CA . THR A 1 114 ? -12.515 5.966 23.689 1.00 59.84 114 THR A CA 1
ATOM 907 C C . THR A 1 114 ? -13.852 5.369 23.247 1.00 59.84 114 THR A C 1
ATOM 909 O O . THR A 1 114 ? -14.438 4.592 23.996 1.00 59.84 114 THR A O 1
ATOM 912 N N . ASP A 1 115 ? -14.338 5.701 22.049 1.00 61.22 115 ASP A N 1
ATOM 913 C CA . ASP A 1 115 ? -15.650 5.255 21.573 1.00 61.22 115 ASP A CA 1
ATOM 914 C C . ASP A 1 115 ? -15.540 3.923 20.825 1.00 61.22 115 ASP A C 1
ATOM 916 O O . ASP A 1 115 ? -15.143 3.862 19.658 1.00 61.22 115 ASP A O 1
ATOM 920 N N . ALA A 1 116 ? -15.906 2.841 21.515 1.00 59.41 116 ALA A N 1
ATOM 921 C CA . ALA A 1 116 ? -15.943 1.483 20.970 1.00 59.41 116 ALA A CA 1
ATOM 922 C C . ALA A 1 116 ? -16.962 1.313 19.821 1.00 59.41 116 ALA A C 1
ATOM 924 O O . ALA A 1 116 ? -16.779 0.434 18.979 1.00 59.41 116 ALA A O 1
ATOM 925 N N . ASP A 1 117 ? -17.966 2.194 19.748 1.00 63.69 117 ASP A N 1
ATOM 926 C CA . ASP A 1 117 ? -19.094 2.138 18.809 1.00 63.69 117 ASP A CA 1
ATOM 927 C C . ASP A 1 117 ? -19.037 3.229 17.717 1.00 63.69 117 ASP A C 1
ATOM 929 O O . ASP A 1 117 ? -20.074 3.753 17.308 1.00 63.69 117 ASP A O 1
ATOM 933 N N . ASP A 1 118 ? -17.850 3.621 17.228 1.00 68.75 118 ASP A N 1
ATOM 934 C CA . ASP A 1 118 ? -17.760 4.626 16.151 1.00 68.75 118 ASP A CA 1
ATOM 935 C C . ASP A 1 118 ? -18.368 4.080 14.832 1.00 68.75 118 ASP A C 1
ATOM 937 O O . ASP A 1 118 ? -17.802 3.163 14.222 1.00 68.75 118 ASP A O 1
ATOM 941 N N . PRO A 1 119 ? -19.466 4.666 14.303 1.00 73.12 119 PRO A N 1
ATOM 942 C CA . PRO A 1 119 ? -20.089 4.230 13.048 1.00 73.12 119 PRO A CA 1
ATOM 943 C C . PRO A 1 119 ? -19.145 4.302 11.841 1.00 73.12 119 PRO A C 1
ATOM 945 O O . PRO A 1 119 ? -19.325 3.600 10.842 1.00 73.12 119 PRO A O 1
ATOM 948 N N . TRP A 1 120 ? -18.126 5.163 11.910 1.00 70.44 120 TRP A N 1
ATOM 949 C CA . TRP A 1 120 ? -17.082 5.232 10.896 1.00 70.44 120 TRP A CA 1
ATOM 950 C C . TRP A 1 120 ? -16.231 3.960 10.871 1.00 70.44 120 TRP A C 1
ATOM 952 O O . TRP A 1 120 ? -15.906 3.474 9.785 1.00 70.44 120 TRP A O 1
ATOM 962 N N . LEU A 1 121 ? -15.913 3.407 12.046 1.00 68.31 121 LEU A N 1
ATOM 963 C CA . LEU A 1 121 ? -15.164 2.166 12.160 1.00 68.31 121 LEU A CA 1
ATOM 964 C C . LEU A 1 121 ? -15.959 1.034 11.516 1.00 68.31 121 LEU A C 1
ATOM 966 O O . LEU A 1 121 ? -15.421 0.363 10.647 1.00 68.31 121 LEU A O 1
ATOM 970 N N . GLU A 1 122 ? -17.245 0.887 11.844 1.00 73.38 122 GLU A N 1
ATOM 971 C CA . GLU A 1 122 ? -18.127 -0.125 11.241 1.00 73.38 122 GLU A CA 1
ATOM 972 C C . GLU A 1 122 ? -18.219 0.000 9.716 1.00 73.38 122 GLU A C 1
ATOM 974 O O . GLU A 1 122 ? -18.091 -0.990 8.992 1.00 73.38 122 GLU A O 1
ATOM 979 N N . LYS A 1 123 ? -18.336 1.227 9.193 1.00 73.88 123 LYS A N 1
ATOM 980 C CA . LYS A 1 123 ? -18.299 1.468 7.743 1.00 73.88 123 LYS A CA 1
ATOM 981 C C . LYS A 1 123 ? -16.967 1.039 7.129 1.00 73.88 123 LYS A C 1
ATOM 983 O O . LYS A 1 123 ? -16.937 0.489 6.031 1.00 73.88 123 LYS A O 1
ATOM 988 N N . LEU A 1 124 ? -15.863 1.280 7.826 1.00 68.81 124 LEU A N 1
ATOM 989 C CA . LEU A 1 124 ? -14.541 0.882 7.372 1.00 68.81 124 LEU A CA 1
ATOM 990 C C . LEU A 1 124 ? -14.350 -0.638 7.437 1.00 68.81 124 LEU A C 1
ATOM 992 O O . LEU A 1 124 ? -13.829 -1.213 6.481 1.00 68.81 124 LEU A O 1
ATOM 996 N N . LYS A 1 125 ? -14.843 -1.303 8.492 1.00 68.06 125 LYS A N 1
ATOM 997 C CA . LYS A 1 125 ? -14.900 -2.771 8.577 1.00 68.06 125 LYS A CA 1
ATOM 998 C C . LYS A 1 125 ? -15.649 -3.339 7.378 1.00 68.06 125 LYS A C 1
ATOM 1000 O O . LYS A 1 125 ? -15.125 -4.235 6.724 1.00 68.06 125 LYS A O 1
ATOM 1005 N N . ALA A 1 126 ? -16.813 -2.777 7.054 1.00 70.44 126 ALA A N 1
ATOM 1006 C CA . ALA A 1 126 ? -17.617 -3.194 5.909 1.00 70.44 126 ALA A CA 1
ATOM 1007 C C . ALA A 1 126 ? -16.872 -3.001 4.574 1.00 70.44 126 ALA A C 1
ATOM 1009 O O . ALA A 1 126 ? -16.857 -3.911 3.745 1.00 70.44 126 ALA A O 1
ATOM 1010 N N . SER A 1 127 ? -16.187 -1.868 4.382 1.00 70.69 127 SER A N 1
ATOM 1011 C CA . SER A 1 127 ? -15.368 -1.620 3.186 1.00 70.69 127 SER A CA 1
ATOM 1012 C C . SER A 1 127 ? -14.222 -2.623 3.047 1.00 70.69 127 SER A C 1
ATOM 1014 O O . SER A 1 127 ? -14.031 -3.188 1.973 1.00 70.69 127 SER A O 1
ATOM 1016 N N . PHE A 1 128 ? -13.484 -2.896 4.127 1.00 66.88 128 PHE A N 1
ATOM 1017 C CA . PHE A 1 128 ? -12.392 -3.870 4.100 1.00 66.88 128 PHE A CA 1
ATOM 1018 C C . PHE A 1 128 ? -12.894 -5.302 3.954 1.00 66.88 128 PHE A C 1
ATOM 1020 O O . PHE A 1 128 ? -12.277 -6.070 3.228 1.00 66.88 128 PHE A O 1
ATOM 1027 N N . GLN A 1 129 ? -14.011 -5.671 4.582 1.00 65.44 129 GLN A N 1
ATOM 1028 C CA . GLN A 1 129 ? -14.637 -6.975 4.364 1.00 65.44 129 GLN A CA 1
ATOM 1029 C C . GLN A 1 129 ? -15.029 -7.151 2.897 1.00 65.44 129 GLN A C 1
ATOM 1031 O O . GLN A 1 129 ? -14.732 -8.186 2.306 1.00 65.44 129 GLN A O 1
ATOM 1036 N N . TYR A 1 130 ? -15.620 -6.128 2.282 1.00 65.12 130 TYR A N 1
ATOM 1037 C CA . TYR A 1 130 ? -15.926 -6.158 0.860 1.00 65.12 130 TYR A CA 1
ATOM 1038 C C . TYR A 1 130 ? -14.648 -6.285 0.013 1.00 65.12 130 TYR A C 1
ATOM 1040 O O . TYR A 1 130 ? -14.545 -7.200 -0.795 1.00 65.12 130 TYR A O 1
ATOM 1048 N N . TRP A 1 131 ? -13.623 -5.456 0.231 1.00 62.62 131 TRP A N 1
ATOM 1049 C CA . TRP A 1 131 ? -12.377 -5.517 -0.551 1.00 62.62 131 TRP A CA 1
ATOM 1050 C C . TRP A 1 131 ? -11.589 -6.819 -0.362 1.00 62.62 131 TRP A C 1
ATOM 1052 O O . TRP A 1 131 ? -11.020 -7.349 -1.317 1.00 62.62 131 TRP A O 1
ATOM 1062 N N . LEU A 1 132 ? -11.566 -7.359 0.857 1.00 60.06 132 LEU A N 1
ATOM 1063 C CA . LEU A 1 132 ? -10.865 -8.597 1.176 1.00 60.06 132 LEU A CA 1
ATOM 1064 C C . LEU A 1 132 ? -11.622 -9.825 0.675 1.00 60.06 132 LEU A C 1
ATOM 1066 O O . LEU A 1 132 ? -10.978 -10.739 0.175 1.00 60.06 132 LEU A O 1
ATOM 1070 N N . PHE A 1 133 ? -12.951 -9.864 0.757 1.00 60.56 133 PHE A N 1
ATOM 1071 C CA . PHE A 1 133 ? -13.709 -11.100 0.529 1.00 60.56 133 PHE A CA 1
ATOM 1072 C C . PHE A 1 133 ? -14.583 -11.104 -0.731 1.00 60.56 133 PHE A C 1
ATOM 1074 O O . PHE A 1 133 ? -15.082 -12.163 -1.097 1.00 60.56 133 PHE A O 1
ATOM 1081 N N . ALA A 1 134 ? -14.723 -9.990 -1.458 1.00 53.81 134 ALA A N 1
ATOM 1082 C CA . ALA A 1 134 ? -15.478 -9.970 -2.718 1.00 53.81 134 ALA A CA 1
ATOM 1083 C C . ALA A 1 134 ? -14.719 -10.579 -3.918 1.00 53.81 134 ALA A C 1
ATOM 1085 O O . ALA A 1 134 ? -15.276 -10.643 -5.012 1.00 53.81 134 ALA A O 1
ATOM 1086 N N . GLY A 1 135 ? -13.454 -10.996 -3.745 1.00 45.09 135 GLY A N 1
ATOM 1087 C CA . GLY A 1 135 ? -12.528 -11.176 -4.868 1.00 45.09 135 GLY A CA 1
ATOM 1088 C C . GLY A 1 135 ? -11.936 -12.560 -5.155 1.00 45.09 135 GLY A C 1
ATOM 1089 O O . GLY A 1 135 ? -11.578 -12.769 -6.307 1.00 45.09 135 GLY A O 1
ATOM 1090 N N . ASN A 1 136 ? -11.759 -13.491 -4.203 1.00 41.28 136 ASN A N 1
ATOM 1091 C CA . ASN A 1 136 ? -11.162 -14.809 -4.514 1.00 41.28 136 ASN A CA 1
ATOM 1092 C C . ASN A 1 136 ? -11.159 -15.807 -3.339 1.00 41.28 136 ASN A C 1
ATOM 1094 O O . ASN A 1 136 ? -11.168 -15.409 -2.178 1.00 41.28 136 ASN A O 1
ATOM 1098 N N . ASN A 1 137 ? -11.029 -17.100 -3.672 1.00 44.41 137 ASN A N 1
ATOM 1099 C CA . ASN A 1 137 ? -10.899 -18.278 -2.788 1.00 44.41 137 ASN A CA 1
ATOM 1100 C C . ASN A 1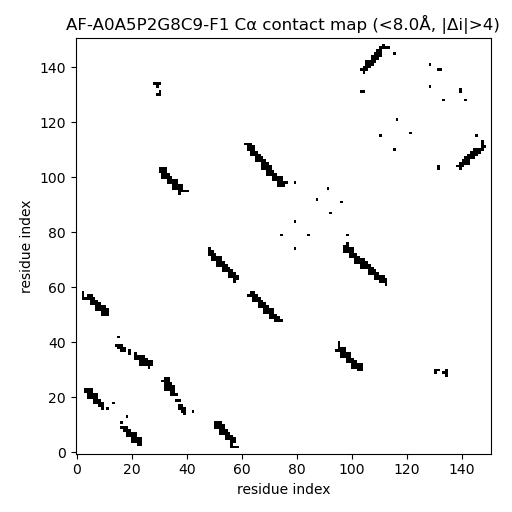 137 ? -9.604 -18.332 -1.927 1.00 44.41 137 ASN A C 1
ATOM 1102 O O . ASN A 1 137 ? -9.214 -19.402 -1.457 1.00 44.41 137 ASN A O 1
ATOM 1106 N N . GLU A 1 138 ? -8.906 -17.213 -1.718 1.00 49.84 138 GLU A N 1
ATOM 1107 C CA . GLU A 1 138 ? -7.685 -17.163 -0.903 1.00 49.84 138 GLU A CA 1
ATOM 1108 C C . GLU A 1 138 ? -7.998 -16.876 0.573 1.00 49.84 138 GLU A C 1
ATOM 1110 O O . GLU A 1 138 ? -8.873 -16.076 0.905 1.00 49.84 138 GLU A O 1
ATOM 1115 N N . LYS A 1 139 ? -7.251 -17.509 1.490 1.00 52.22 139 LYS A N 1
ATOM 1116 C CA . LYS A 1 139 ? -7.385 -17.290 2.940 1.00 52.22 139 LYS A CA 1
ATOM 1117 C C . LYS A 1 139 ? -6.848 -15.906 3.332 1.00 52.22 139 LYS A C 1
ATOM 1119 O O . LYS A 1 139 ? -5.693 -15.775 3.729 1.00 52.22 139 LYS A O 1
ATOM 1124 N N . ARG A 1 140 ? -7.690 -14.877 3.248 1.00 58.53 140 ARG A N 1
ATOM 1125 C CA . ARG A 1 140 ? -7.421 -13.524 3.766 1.00 58.53 140 ARG A CA 1
ATOM 1126 C C . ARG A 1 140 ? -7.895 -13.416 5.217 1.00 58.53 140 ARG A C 1
ATOM 1128 O O . ARG A 1 140 ? -8.948 -13.952 5.561 1.00 58.53 140 ARG A O 1
ATOM 1135 N N . LYS A 1 141 ? -7.116 -12.763 6.088 1.00 57.16 141 LYS A N 1
ATOM 1136 C CA . LYS A 1 141 ? -7.413 -12.681 7.532 1.00 57.16 141 LYS A CA 1
ATOM 1137 C C . LYS A 1 141 ? -7.583 -11.232 7.977 1.00 57.16 141 LYS A C 1
ATOM 1139 O O . LYS A 1 141 ? -6.657 -10.435 7.901 1.00 57.16 141 LYS A O 1
ATOM 1144 N N . LEU A 1 142 ? -8.756 -10.922 8.507 1.00 57.44 142 LEU A N 1
ATOM 1145 C CA . LEU A 1 142 ? -9.068 -9.638 9.126 1.00 57.44 142 LEU A CA 1
ATOM 1146 C C . LEU A 1 142 ? -8.947 -9.794 10.647 1.00 57.44 142 LEU A C 1
ATOM 1148 O O . LEU A 1 142 ? -9.541 -10.715 11.210 1.00 57.44 142 LEU A O 1
ATOM 1152 N N . ILE A 1 143 ? -8.160 -8.945 11.305 1.00 65.00 143 ILE A N 1
ATOM 1153 C CA . ILE A 1 143 ? -8.028 -8.922 12.766 1.00 65.00 143 ILE A CA 1
ATOM 1154 C C . ILE A 1 143 ? -8.446 -7.538 13.254 1.00 65.00 143 ILE A C 1
ATOM 1156 O O . ILE A 1 143 ? -7.959 -6.521 12.772 1.00 65.00 143 ILE A O 1
ATOM 1160 N N . PHE A 1 144 ? -9.353 -7.500 14.222 1.00 54.75 144 PHE A N 1
ATOM 1161 C CA . PHE A 1 144 ? -9.707 -6.274 14.923 1.00 54.75 144 PHE A CA 1
ATOM 1162 C C . PHE A 1 144 ? -9.125 -6.337 16.322 1.00 54.75 144 PHE A C 1
ATOM 1164 O O . PHE A 1 144 ? -9.447 -7.259 17.069 1.00 54.75 144 PHE A O 1
ATOM 1171 N N . ASP A 1 145 ? -8.278 -5.369 16.656 1.00 55.31 145 ASP A N 1
ATOM 1172 C CA . ASP A 1 145 ? -7.777 -5.191 18.011 1.00 55.31 145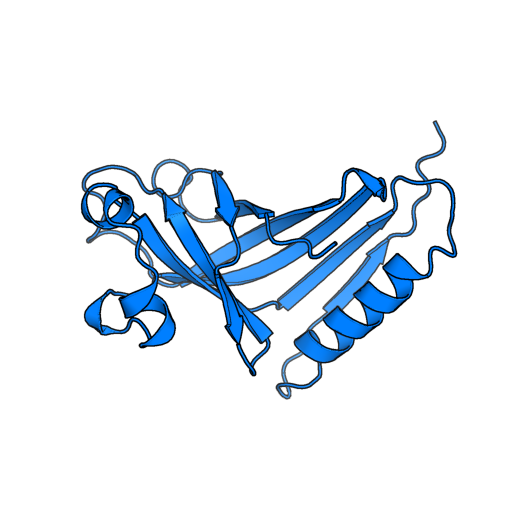 ASP A CA 1
ATOM 1173 C C . ASP A 1 145 ? -8.392 -3.905 18.571 1.00 55.31 145 ASP A C 1
ATOM 1175 O O . ASP A 1 145 ? -8.009 -2.789 18.220 1.00 55.31 145 ASP A O 1
ATOM 1179 N N . LEU A 1 146 ? -9.428 -4.078 19.392 1.00 52.09 146 LEU A N 1
ATOM 1180 C CA . LEU A 1 146 ? -10.123 -2.996 20.093 1.00 52.09 146 LEU A CA 1
ATOM 1181 C C . LEU A 1 146 ? -9.531 -2.787 21.493 1.00 52.09 146 LEU A C 1
ATOM 1183 O O . LEU A 1 146 ? -10.266 -2.536 22.447 1.00 52.09 146 LEU A O 1
ATOM 1187 N N . SER A 1 147 ? -8.215 -2.932 21.652 1.00 45.09 147 SER A N 1
ATOM 1188 C CA . SER A 1 147 ? -7.556 -2.591 22.909 1.00 45.09 147 SER A CA 1
ATOM 1189 C C . SER A 1 147 ? -7.615 -1.079 23.130 1.00 45.09 147 SER A C 1
ATOM 1191 O O . SER A 1 147 ? -6.779 -0.311 22.653 1.00 45.09 147 SER A O 1
ATOM 1193 N N . SER A 1 148 ? -8.612 -0.644 23.905 1.00 42.00 148 SER A N 1
ATOM 1194 C CA . SER A 1 148 ? -8.602 0.665 24.546 1.00 42.00 148 SER A CA 1
ATOM 1195 C C . SER A 1 148 ? -7.318 0.748 25.363 1.00 42.00 148 SER A C 1
ATOM 1197 O O . SER A 1 148 ? -7.178 0.077 26.389 1.00 42.00 148 SER A O 1
ATOM 1199 N N . THR A 1 149 ? -6.344 1.524 24.896 1.00 37.59 149 THR A N 1
ATOM 1200 C CA . THR A 1 149 ? -5.143 1.781 25.687 1.00 37.59 149 THR A CA 1
ATOM 1201 C C . THR A 1 149 ? -5.535 2.767 26.783 1.00 37.59 149 THR A C 1
ATOM 1203 O O . THR A 1 149 ? -5.327 3.967 26.656 1.00 37.59 149 THR A O 1
ATOM 1206 N N . THR A 1 150 ? -6.158 2.269 27.851 1.00 35.03 150 THR A N 1
ATOM 1207 C CA . THR A 1 150 ? -6.251 2.986 29.122 1.00 35.03 150 THR A CA 1
ATOM 1208 C C . THR A 1 150 ? -4.833 3.148 29.651 1.00 35.03 150 THR A C 1
ATOM 1210 O O . THR A 1 150 ? -4.212 2.180 30.095 1.00 35.03 150 THR A O 1
ATOM 1213 N N . LYS A 1 151 ? -4.314 4.369 29.556 1.00 33.03 151 LYS A N 1
ATOM 1214 C CA . LYS A 1 151 ? -3.263 4.875 30.433 1.00 33.03 151 LYS A CA 1
ATOM 1215 C C . LYS A 1 151 ? -3.848 5.976 31.293 1.00 33.03 151 LYS A C 1
ATOM 1217 O O . LYS A 1 151 ? -4.603 6.796 30.728 1.00 33.03 151 LYS A O 1
#

pLDDT: mean 73.99, std 15.4, range [33.03, 95.19]

Mean predicted aligned error: 10.21 Å

Sequence (151 aa):
MEINTAIFKAEADPVLLPNNVISTVRVDKQGNIWFFSSCQKNVTPLYERDFHSTLDYFNKEKQARISISGPCRIIPEMEAPEFVLGNVPPSLAERQVLLIRFSIQKAECYNLGTDADDPWLEKLKASFQYWLFAGNNEKRKLIFDLSSTTK